Protein AF-A0A8S3G875-F1 (afdb_monomer_lite)

Organism: NCBI:txid392030

Structure (mmCIF, N/CA/C/O backbone):
data_AF-A0A8S3G875-F1
#
_entry.id   AF-A0A8S3G875-F1
#
loop_
_atom_site.group_PDB
_atom_site.id
_atom_site.type_symbol
_atom_site.label_atom_id
_atom_site.label_alt_id
_atom_site.label_comp_id
_atom_site.label_asym_id
_atom_site.label_entity_id
_atom_site.label_seq_id
_atom_site.pdbx_PDB_ins_code
_atom_site.Cartn_x
_atom_site.Cartn_y
_atom_site.Cartn_z
_atom_site.occupancy
_atom_site.B_iso_or_equiv
_atom_site.auth_seq_id
_atom_site.auth_comp_id
_atom_site.auth_asym_id
_atom_site.auth_atom_id
_atom_site.pdbx_PDB_model_num
ATOM 1 N N . LEU A 1 1 ? -22.271 15.059 4.957 1.00 47.75 1 LEU A N 1
ATOM 2 C CA . LEU A 1 1 ? -22.209 13.601 4.711 1.00 47.75 1 LEU A CA 1
ATOM 3 C C . LEU A 1 1 ? -20.836 13.013 5.038 1.00 47.75 1 LEU A C 1
ATOM 5 O O . LEU A 1 1 ? -20.716 12.511 6.142 1.00 47.75 1 LEU A O 1
ATOM 9 N N . VAL A 1 2 ? -19.782 13.151 4.216 1.00 55.41 2 VAL A N 1
ATOM 10 C CA . VAL A 1 2 ? -18.457 12.536 4.521 1.00 55.41 2 VAL A CA 1
ATOM 11 C C . VAL A 1 2 ? -17.819 13.055 5.822 1.00 55.41 2 VAL A C 1
ATOM 13 O O . VAL A 1 2 ? -17.274 12.280 6.592 1.00 55.41 2 VAL A O 1
ATOM 16 N N . ARG A 1 3 ? -17.954 14.351 6.140 1.00 60.50 3 ARG A N 1
ATOM 17 C CA . ARG A 1 3 ? -17.453 14.913 7.415 1.00 60.50 3 ARG A CA 1
ATOM 18 C C . ARG A 1 3 ? -18.284 14.540 8.653 1.00 60.50 3 ARG A C 1
ATOM 20 O O . ARG A 1 3 ? -17.840 14.789 9.763 1.00 60.50 3 ARG A O 1
ATOM 27 N N . GLN A 1 4 ? -19.498 14.017 8.473 1.00 65.75 4 GLN A N 1
ATOM 28 C CA . GLN A 1 4 ? -20.434 13.738 9.576 1.00 65.75 4 GLN A CA 1
ATOM 29 C C . GLN A 1 4 ? -20.373 12.279 10.045 1.00 65.75 4 GLN A C 1
ATOM 31 O O . GLN A 1 4 ? -20.756 11.995 11.174 1.00 65.75 4 GLN A O 1
ATOM 36 N N . HIS A 1 5 ? -19.865 11.373 9.205 1.00 73.31 5 HIS A N 1
ATOM 37 C CA . HIS A 1 5 ? -19.658 9.967 9.537 1.00 73.31 5 HIS A CA 1
ATOM 38 C C . HIS A 1 5 ? -18.259 9.558 9.078 1.00 73.31 5 HIS A C 1
ATOM 40 O O . HIS A 1 5 ? -18.041 9.395 7.876 1.00 73.31 5 HIS A O 1
ATOM 46 N N . PRO A 1 6 ? -17.295 9.436 10.000 1.00 80.31 6 PRO A N 1
ATOM 47 C CA . PRO A 1 6 ? -15.919 9.178 9.620 1.00 80.31 6 PRO A CA 1
ATOM 48 C C . PRO A 1 6 ? -15.784 7.724 9.138 1.00 80.31 6 PRO A C 1
ATOM 50 O O . PRO A 1 6 ? -16.149 6.795 9.855 1.00 80.31 6 PRO A O 1
ATOM 53 N N . SER A 1 7 ? -15.254 7.517 7.931 1.00 88.88 7 SER A N 1
ATOM 54 C CA . SER A 1 7 ? -15.145 6.194 7.298 1.00 88.88 7 SER A CA 1
ATOM 55 C C . SER A 1 7 ? -14.221 5.248 8.071 1.00 88.88 7 SER A C 1
ATOM 57 O O . SER A 1 7 ? -13.112 5.631 8.431 1.00 88.88 7 SER A O 1
ATOM 59 N N . ASP A 1 8 ? -14.649 4.002 8.290 1.00 92.31 8 ASP A N 1
ATOM 60 C CA . ASP A 1 8 ? -13.813 2.958 8.914 1.00 92.31 8 ASP A CA 1
ATOM 61 C C . ASP A 1 8 ? -12.811 2.323 7.930 1.00 92.31 8 ASP A C 1
ATOM 63 O O . ASP A 1 8 ? -11.840 1.680 8.334 1.00 92.31 8 ASP A O 1
ATOM 67 N N . PHE A 1 9 ? -13.046 2.508 6.630 1.00 94.00 9 PHE A N 1
ATOM 68 C CA . PHE A 1 9 ? -12.208 2.024 5.541 1.00 94.00 9 PHE A CA 1
ATOM 69 C C . PHE A 1 9 ? -12.090 3.093 4.461 1.00 94.00 9 PHE A C 1
ATOM 71 O O . PHE A 1 9 ? -13.098 3.675 4.052 1.00 94.00 9 PHE A O 1
ATOM 78 N N . ILE A 1 10 ? -10.873 3.327 3.980 1.00 94.94 10 ILE A N 1
ATOM 79 C CA . ILE A 1 10 ? -10.607 4.228 2.857 1.00 94.94 10 ILE A CA 1
ATOM 80 C C . ILE A 1 10 ? -9.800 3.457 1.820 1.00 94.94 10 ILE A C 1
ATOM 82 O O . ILE A 1 10 ? -8.766 2.884 2.153 1.00 94.94 10 ILE A O 1
ATOM 86 N N . ALA A 1 11 ? -10.261 3.479 0.570 1.00 95.94 11 ALA A N 1
ATOM 87 C CA . ALA A 1 11 ? -9.519 3.001 -0.589 1.00 95.94 11 ALA A CA 1
ATOM 88 C C . ALA A 1 11 ? -9.223 4.182 -1.516 1.00 95.94 11 ALA A C 1
ATOM 90 O O . ALA A 1 11 ? -10.142 4.868 -1.965 1.00 95.94 11 ALA A O 1
ATOM 91 N N . LEU A 1 12 ? -7.945 4.412 -1.799 1.00 94.94 12 LEU A N 1
ATOM 92 C CA . LEU A 1 12 ? -7.479 5.394 -2.772 1.00 94.94 12 LEU A CA 1
ATOM 93 C C . LEU A 1 12 ? -6.756 4.647 -3.885 1.00 94.94 12 LEU A C 1
ATOM 95 O O . LEU A 1 12 ? -5.856 3.857 -3.609 1.00 94.94 12 LEU A O 1
ATOM 99 N N . HIS A 1 13 ? -7.134 4.911 -5.130 1.00 94.25 13 HIS A N 1
ATOM 100 C CA . HIS A 1 13 ? -6.457 4.387 -6.312 1.00 94.25 13 HIS A CA 1
ATOM 101 C C . HIS A 1 13 ? -5.717 5.532 -7.007 1.00 94.25 13 HIS A C 1
ATOM 103 O O . HIS A 1 13 ? -6.274 6.611 -7.207 1.00 94.25 13 HIS A O 1
ATOM 109 N N . CYS A 1 14 ? -4.457 5.297 -7.354 1.00 92.56 14 CYS A N 1
ATOM 110 C CA . CYS A 1 14 ? -3.569 6.252 -8.001 1.00 92.56 14 CYS A CA 1
ATOM 111 C C . CYS A 1 14 ? -3.281 5.761 -9.422 1.00 92.56 14 CYS A C 1
ATOM 113 O O . CYS A 1 14 ? -2.701 4.692 -9.599 1.00 92.56 14 CYS A O 1
ATOM 115 N N . GLN A 1 15 ? -3.697 6.543 -10.419 1.00 89.00 15 GLN A N 1
ATOM 116 C CA . GLN A 1 15 ? -3.588 6.174 -11.835 1.00 89.00 15 GLN A CA 1
ATOM 117 C C . GLN A 1 15 ? -2.178 6.425 -12.410 1.00 89.00 15 GLN A C 1
ATOM 119 O O . GLN A 1 15 ? -1.796 5.765 -13.366 1.00 89.00 15 GLN A O 1
ATOM 124 N N . GLU A 1 16 ? -1.412 7.366 -11.843 1.00 89.31 16 GLU A N 1
ATOM 125 C CA . GLU A 1 16 ? -0.105 7.795 -12.373 1.00 89.31 16 GLU A CA 1
ATOM 126 C C . GLU A 1 16 ? 0.842 8.234 -11.241 1.00 89.31 16 GLU A C 1
ATOM 128 O O . GLU A 1 16 ? 0.968 9.414 -10.902 1.00 89.31 16 GLU A O 1
ATOM 133 N N . VAL A 1 17 ? 1.512 7.278 -10.610 1.00 89.38 17 VAL A N 1
ATOM 134 C CA . VAL A 1 17 ? 2.517 7.523 -9.572 1.00 89.38 17 VAL A CA 1
ATOM 135 C C . VAL A 1 17 ? 3.740 8.190 -10.208 1.00 89.38 17 VAL A C 1
ATOM 137 O O . VAL A 1 17 ? 4.329 7.668 -11.150 1.00 89.38 17 VAL A O 1
ATOM 140 N N . GLY A 1 18 ? 4.104 9.373 -9.706 1.00 86.31 18 GLY A N 1
ATOM 141 C CA . GLY A 1 18 ? 5.137 10.229 -10.306 1.00 86.31 18 GLY A CA 1
ATOM 142 C C . GLY A 1 18 ? 4.642 11.103 -11.470 1.00 86.31 18 GLY A C 1
ATOM 143 O O . GLY A 1 18 ? 5.378 11.980 -11.920 1.00 86.31 18 GLY A O 1
ATOM 144 N N . GLY A 1 19 ? 3.393 10.928 -11.917 1.00 88.75 19 GLY A N 1
ATOM 145 C CA . GLY A 1 19 ? 2.792 11.689 -13.013 1.00 88.75 19 GLY A CA 1
ATOM 146 C C . GLY A 1 19 ? 3.475 11.466 -14.367 1.00 88.75 19 GLY A C 1
ATOM 147 O O . GLY A 1 19 ? 4.209 10.502 -14.573 1.00 88.75 19 GLY A O 1
ATOM 148 N N . LYS A 1 20 ? 3.260 12.398 -15.302 1.00 87.25 20 LYS A N 1
ATOM 149 C CA . LYS A 1 20 ? 3.818 12.331 -16.669 1.00 87.25 20 LYS A CA 1
ATOM 150 C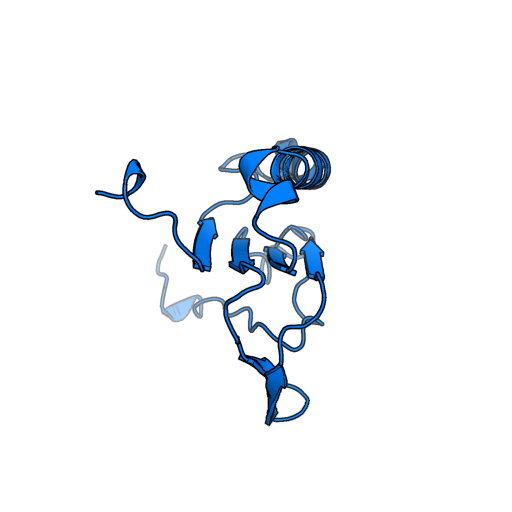 C . LYS A 1 20 ? 5.348 12.329 -16.718 1.00 87.25 20 LYS A C 1
ATOM 152 O O . LYS A 1 20 ? 5.929 11.764 -17.634 1.00 87.25 20 LYS A O 1
ATOM 157 N N . ASP A 1 21 ? 5.986 12.952 -15.732 1.00 91.00 21 ASP A N 1
ATOM 158 C CA . ASP A 1 21 ? 7.439 13.013 -15.569 1.00 91.00 21 ASP A CA 1
ATOM 159 C C . ASP A 1 21 ? 7.898 12.035 -14.469 1.00 91.00 21 ASP A C 1
ATOM 161 O O . ASP A 1 21 ? 8.717 12.387 -13.613 1.00 91.00 21 ASP A O 1
ATOM 165 N N . TYR A 1 22 ? 7.354 10.811 -14.450 1.00 90.44 22 TYR A N 1
ATOM 166 C CA . TYR A 1 22 ? 7.606 9.850 -13.371 1.00 90.44 22 TYR A CA 1
ATOM 167 C C . TYR A 1 22 ? 9.101 9.609 -13.132 1.00 90.44 22 TYR A C 1
ATOM 169 O O . TYR A 1 22 ? 9.517 9.529 -11.983 1.00 90.44 22 TYR A O 1
ATOM 177 N N . GLU A 1 23 ? 9.945 9.605 -14.165 1.00 90.31 23 GLU A N 1
ATOM 178 C CA . GLU A 1 23 ? 11.400 9.442 -14.014 1.00 90.31 23 GLU A CA 1
ATOM 179 C C . GLU A 1 23 ? 12.028 10.541 -13.144 1.00 90.31 23 GLU A C 1
ATOM 181 O O . GLU A 1 23 ? 12.944 10.280 -12.363 1.00 90.31 23 GLU A O 1
ATOM 186 N N . LYS A 1 24 ? 11.497 11.768 -13.221 1.00 92.44 24 LYS A N 1
ATOM 187 C CA . LYS A 1 24 ? 11.955 12.894 -12.402 1.00 92.44 24 LYS A CA 1
ATOM 188 C C . LYS A 1 24 ? 11.379 12.846 -11.001 1.00 92.44 24 LYS A C 1
ATOM 190 O O . LYS A 1 24 ? 12.076 13.240 -10.079 1.00 92.44 24 LYS A O 1
ATOM 195 N N . PHE A 1 25 ? 10.135 12.403 -10.820 1.00 91.75 25 PHE A N 1
ATOM 196 C CA . PHE A 1 25 ? 9.419 12.562 -9.550 1.00 91.75 25 PHE A CA 1
ATOM 197 C C . PHE A 1 25 ? 9.277 11.283 -8.722 1.00 91.75 25 PHE A C 1
ATOM 199 O O . PHE A 1 25 ? 8.929 11.380 -7.546 1.00 91.75 25 PHE A O 1
ATOM 206 N N . MET A 1 26 ? 9.592 10.101 -9.259 1.00 92.50 26 MET A N 1
ATOM 207 C CA . MET A 1 26 ? 9.418 8.829 -8.540 1.00 92.50 26 MET A CA 1
ATOM 208 C C . MET A 1 26 ? 10.201 8.790 -7.222 1.00 92.50 26 MET A C 1
ATOM 210 O O . MET A 1 26 ? 9.719 8.247 -6.233 1.00 92.50 26 MET A O 1
ATOM 214 N N . HIS A 1 27 ? 11.369 9.438 -7.171 1.00 91.31 27 HIS A N 1
ATOM 215 C CA . HIS A 1 27 ? 12.191 9.533 -5.960 1.00 91.31 27 HIS A CA 1
ATOM 216 C C . HIS A 1 27 ? 11.492 10.253 -4.789 1.00 91.31 27 HIS A C 1
ATOM 218 O O . HIS A 1 27 ? 11.900 10.101 -3.642 1.00 91.31 27 HIS A O 1
ATOM 224 N N . THR A 1 28 ? 10.442 11.039 -5.056 1.00 93.12 28 THR A N 1
ATOM 225 C CA . THR A 1 28 ? 9.670 11.741 -4.018 1.00 93.12 28 THR A CA 1
ATOM 226 C C . THR A 1 28 ? 8.643 10.843 -3.328 1.00 93.12 28 THR A C 1
ATOM 228 O O . THR A 1 28 ? 8.121 11.219 -2.277 1.00 93.12 28 THR A O 1
ATOM 231 N N . LEU A 1 29 ? 8.359 9.656 -3.885 1.00 93.75 29 LEU A N 1
ATOM 232 C CA . LEU A 1 29 ? 7.317 8.754 -3.394 1.00 93.75 29 LEU A CA 1
ATOM 233 C C . LEU A 1 29 ? 7.528 8.382 -1.924 1.00 93.75 29 LEU A C 1
ATOM 235 O O . LEU A 1 29 ? 6.587 8.462 -1.140 1.00 93.75 29 LEU A O 1
ATOM 239 N N . ASP A 1 30 ? 8.753 8.037 -1.528 1.00 94.00 30 ASP A N 1
ATOM 240 C CA . ASP A 1 30 ? 9.043 7.636 -0.147 1.00 94.00 30 ASP A CA 1
ATOM 241 C C . ASP A 1 30 ? 8.750 8.767 0.844 1.00 94.00 30 ASP A C 1
ATOM 243 O O . ASP A 1 30 ? 8.127 8.552 1.888 1.00 94.00 30 ASP A O 1
ATOM 247 N N . GLN A 1 31 ? 9.140 9.998 0.497 1.00 95.62 31 GLN A N 1
ATOM 248 C CA . GLN A 1 31 ? 8.855 11.171 1.319 1.00 95.62 31 GLN A CA 1
ATOM 249 C C . GLN A 1 31 ? 7.355 11.477 1.358 1.00 95.62 31 GLN A C 1
ATOM 251 O O . GLN A 1 31 ? 6.825 11.805 2.420 1.00 95.62 31 GLN A O 1
ATOM 256 N N . PHE A 1 32 ? 6.660 11.336 0.228 1.00 94.50 32 PHE A N 1
ATOM 257 C CA . PHE A 1 32 ? 5.210 11.481 0.169 1.00 94.50 32 PHE A CA 1
ATOM 258 C C . PHE A 1 32 ? 4.509 10.474 1.087 1.00 94.50 32 PHE A C 1
ATOM 260 O O . PHE A 1 32 ? 3.694 10.882 1.912 1.00 94.50 32 PHE A O 1
ATOM 267 N N . LEU A 1 33 ? 4.845 9.181 0.995 1.00 95.25 33 LEU A N 1
ATOM 268 C CA . LEU A 1 33 ? 4.217 8.131 1.802 1.00 95.25 33 LEU A CA 1
ATOM 269 C C . LEU A 1 33 ? 4.483 8.335 3.291 1.00 95.25 33 LEU A C 1
ATOM 271 O O . LEU A 1 33 ? 3.570 8.174 4.100 1.00 95.25 33 LEU A O 1
ATOM 275 N N . LYS A 1 34 ? 5.707 8.734 3.648 1.00 95.69 34 LYS A N 1
ATOM 276 C CA . LYS A 1 34 ? 6.053 9.086 5.024 1.00 95.69 34 LYS A CA 1
ATOM 277 C C . LYS A 1 34 ? 5.172 10.227 5.537 1.00 95.69 34 LYS A C 1
ATOM 279 O O . LYS A 1 34 ? 4.461 10.040 6.519 1.00 95.69 34 LYS A O 1
ATOM 284 N N . ASN A 1 35 ? 5.170 11.365 4.843 1.00 96.94 35 ASN A N 1
ATOM 285 C CA . ASN A 1 35 ? 4.402 12.540 5.255 1.00 96.94 35 ASN A CA 1
ATOM 286 C C . ASN A 1 35 ? 2.898 12.236 5.324 1.00 96.94 35 ASN A C 1
ATOM 288 O O . ASN A 1 35 ? 2.223 12.665 6.253 1.00 96.94 35 ASN A O 1
ATOM 292 N N . PHE A 1 36 ? 2.377 11.473 4.360 1.00 95.69 36 PHE A N 1
ATOM 293 C CA . PHE A 1 36 ? 0.977 11.063 4.308 1.00 95.69 36 PHE A CA 1
ATOM 294 C C . PHE A 1 36 ? 0.576 10.206 5.515 1.00 95.69 36 PHE A C 1
ATOM 296 O O . PHE A 1 36 ? -0.466 10.446 6.119 1.00 95.69 36 PHE A O 1
ATOM 303 N N . LEU A 1 37 ? 1.401 9.225 5.892 1.00 95.25 37 LEU A N 1
ATOM 304 C CA . LEU A 1 37 ? 1.134 8.354 7.040 1.00 95.25 37 LEU A CA 1
ATOM 305 C C . LEU A 1 37 ? 1.337 9.058 8.390 1.00 95.25 37 LEU A C 1
ATOM 307 O O . LEU A 1 37 ? 0.772 8.609 9.385 1.00 95.25 37 LEU A O 1
ATOM 311 N N . GLU A 1 38 ? 2.130 10.130 8.432 1.00 95.50 38 GLU A N 1
ATOM 312 C CA . GLU A 1 38 ? 2.365 10.961 9.622 1.00 95.50 38 GLU A CA 1
ATOM 313 C C . GLU A 1 38 ? 1.274 12.020 9.851 1.00 95.50 38 GLU A C 1
ATOM 315 O O . GLU A 1 38 ? 1.233 12.618 10.928 1.00 95.50 38 GLU A O 1
ATOM 320 N N . LEU A 1 39 ? 0.362 12.236 8.892 1.00 94.75 39 LEU A N 1
ATOM 321 C CA . LEU A 1 39 ? -0.786 13.123 9.090 1.00 94.75 39 LEU A CA 1
ATOM 322 C C . LEU A 1 3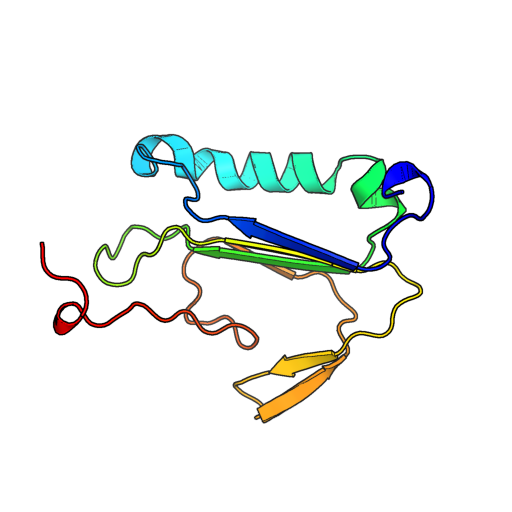9 ? -1.571 12.692 10.344 1.00 94.75 39 LEU A C 1
ATOM 324 O O . LEU A 1 39 ? -1.862 11.497 10.490 1.00 94.75 39 LEU A O 1
ATOM 328 N N . PRO A 1 40 ? -1.930 13.617 11.255 1.00 91.62 40 PRO A N 1
ATOM 329 C CA . PRO A 1 40 ? -2.652 13.282 12.480 1.00 91.62 40 PRO A CA 1
ATOM 330 C C . PRO A 1 40 ? -3.924 12.474 12.216 1.00 91.62 40 PRO A C 1
ATOM 332 O O . PRO A 1 40 ? -4.140 11.460 12.866 1.00 91.62 40 PRO A O 1
ATOM 335 N N . GLU A 1 41 ? -4.697 12.852 11.196 1.00 87.62 41 GLU A N 1
ATOM 336 C CA . GLU A 1 41 ? -5.955 12.207 10.804 1.00 87.62 41 GLU A CA 1
ATOM 337 C C . GLU A 1 41 ? -5.769 10.774 10.286 1.00 87.62 41 GLU A C 1
ATOM 339 O O . GLU A 1 41 ? -6.706 9.976 10.295 1.00 87.62 41 GLU A O 1
ATOM 344 N N . ILE A 1 42 ? -4.567 10.442 9.810 1.00 92.00 42 ILE A N 1
ATOM 345 C CA . ILE A 1 42 ? -4.225 9.103 9.330 1.00 92.00 42 ILE A CA 1
ATOM 346 C C . ILE A 1 42 ? -3.633 8.278 10.473 1.00 92.00 42 ILE A C 1
ATOM 348 O O . ILE A 1 42 ? -4.104 7.179 10.765 1.00 92.00 42 ILE A O 1
ATOM 352 N N . SER A 1 43 ? -2.618 8.821 11.143 1.00 91.75 43 SER A N 1
ATOM 353 C CA . SER A 1 43 ? -1.845 8.126 12.173 1.00 91.75 43 SER A CA 1
ATOM 354 C C . SER A 1 43 ? -2.642 7.811 13.444 1.00 91.75 43 SER A C 1
ATOM 356 O O . SER A 1 43 ? -2.365 6.782 14.068 1.00 91.75 43 SER A O 1
ATOM 358 N N . SER A 1 44 ? -3.631 8.638 13.818 1.00 88.38 44 SER A N 1
ATOM 359 C CA . SER A 1 44 ? -4.482 8.399 14.995 1.00 88.38 44 SER A CA 1
ATOM 360 C C . SER A 1 44 ? -5.540 7.325 14.752 1.00 88.38 44 SER A C 1
ATOM 362 O O . SER A 1 44 ? -5.795 6.497 15.627 1.00 88.38 44 SER A O 1
ATOM 364 N N . ASP A 1 45 ? -6.138 7.320 13.561 1.00 87.06 45 ASP A N 1
ATOM 365 C CA . ASP A 1 45 ? -7.368 6.571 13.301 1.00 87.06 45 ASP A CA 1
ATOM 366 C C . ASP A 1 45 ? -7.110 5.261 12.544 1.00 87.06 45 ASP A C 1
ATOM 368 O O . ASP A 1 45 ? -7.835 4.277 12.727 1.00 87.06 45 ASP A O 1
ATOM 372 N N . PHE A 1 46 ? -6.065 5.208 11.715 1.00 92.81 46 PHE A N 1
ATOM 373 C CA . PHE A 1 46 ? -5.791 4.091 10.811 1.00 92.81 46 PHE A CA 1
ATOM 374 C C . PHE A 1 46 ? -4.516 3.351 11.213 1.00 92.81 46 PHE A C 1
ATOM 376 O O . PHE A 1 46 ? -3.435 3.500 10.644 1.00 92.81 46 PHE A O 1
ATOM 383 N N . THR A 1 47 ? -4.652 2.479 12.211 1.00 88.62 47 THR A N 1
ATOM 384 C CA . THR A 1 47 ? -3.527 1.707 12.758 1.00 88.62 47 THR A CA 1
ATOM 385 C C . THR A 1 47 ? -3.044 0.584 11.836 1.00 88.62 47 THR A C 1
ATOM 387 O O . THR A 1 47 ? -1.923 0.093 12.017 1.00 88.62 47 THR A O 1
ATOM 390 N N . ARG A 1 48 ? -3.849 0.200 10.834 1.00 95.62 48 ARG A N 1
ATOM 391 C CA . ARG A 1 48 ? -3.537 -0.811 9.815 1.00 95.62 48 ARG A CA 1
ATOM 392 C C . ARG A 1 48 ? -3.720 -0.234 8.418 1.00 95.62 48 ARG A C 1
ATOM 394 O O . ARG A 1 48 ? -4.682 0.484 8.155 1.00 95.62 48 ARG A O 1
ATOM 401 N N . TYR A 1 49 ? -2.821 -0.607 7.514 1.00 96.62 49 TYR A N 1
ATOM 402 C CA . TYR A 1 49 ? -2.877 -0.165 6.127 1.00 96.62 49 TYR A CA 1
ATOM 403 C C . TYR A 1 49 ? -2.193 -1.135 5.161 1.00 96.62 49 TYR A C 1
ATOM 405 O O . TYR A 1 49 ? -1.358 -1.965 5.553 1.00 96.62 49 TYR A O 1
ATOM 413 N N . ARG A 1 50 ? -2.570 -1.018 3.887 1.00 97.31 50 ARG A N 1
ATOM 414 C CA . ARG A 1 50 ? -1.951 -1.681 2.736 1.00 97.31 50 ARG A CA 1
ATOM 415 C C . ARG A 1 50 ? -1.662 -0.643 1.665 1.00 97.31 50 ARG A C 1
ATOM 417 O O . ARG A 1 50 ? -2.592 -0.055 1.122 1.00 97.31 50 ARG A O 1
ATOM 424 N N . LEU A 1 51 ? -0.389 -0.411 1.387 1.00 97.19 51 LEU A N 1
ATOM 425 C CA . LEU A 1 51 ? 0.063 0.505 0.347 1.00 97.19 51 LEU A CA 1
ATOM 426 C C . LEU A 1 51 ? 0.792 -0.311 -0.716 1.00 97.19 51 LEU A C 1
ATOM 428 O O . LEU A 1 51 ? 1.692 -1.082 -0.380 1.00 97.19 51 LEU A O 1
ATOM 432 N N . TYR A 1 52 ? 0.415 -0.130 -1.976 1.00 96.81 52 TYR A N 1
ATOM 433 C CA . TYR A 1 52 ? 1.079 -0.752 -3.119 1.00 96.81 52 TYR A CA 1
ATOM 434 C C . TYR A 1 52 ? 1.323 0.312 -4.168 1.00 96.81 52 TYR A C 1
ATOM 436 O O . TYR A 1 52 ? 0.377 0.953 -4.610 1.00 96.81 52 TYR A O 1
ATOM 444 N N . PHE A 1 53 ? 2.571 0.495 -4.561 1.00 95.56 53 PHE A N 1
ATOM 445 C CA . PHE A 1 53 ? 2.980 1.468 -5.556 1.00 95.56 53 PHE A CA 1
ATOM 446 C C . PHE A 1 53 ? 3.973 0.796 -6.492 1.00 95.56 53 PHE A C 1
ATOM 448 O O . PHE A 1 53 ? 5.048 0.368 -6.072 1.00 95.56 53 PHE A O 1
ATOM 455 N N . ASP A 1 54 ? 3.594 0.686 -7.758 1.00 93.88 54 ASP A N 1
ATOM 456 C CA . ASP A 1 54 ? 4.490 0.233 -8.808 1.00 93.88 54 ASP A CA 1
ATOM 457 C C . ASP A 1 54 ? 5.409 1.395 -9.181 1.00 93.88 54 ASP A C 1
ATOM 459 O O . ASP A 1 54 ? 5.041 2.248 -9.985 1.00 93.88 54 ASP A O 1
ATOM 463 N N . SER A 1 55 ? 6.569 1.467 -8.529 1.00 92.88 55 SER A N 1
ATOM 464 C CA . SER A 1 55 ? 7.553 2.542 -8.716 1.00 92.88 55 SER A CA 1
ATOM 465 C C . SER A 1 55 ? 8.841 2.079 -9.395 1.00 92.88 55 SER A C 1
ATOM 467 O O . SER A 1 55 ? 9.732 2.889 -9.644 1.00 92.88 55 SER A O 1
ATOM 469 N N . ASP A 1 56 ? 8.940 0.790 -9.729 1.00 91.06 56 ASP A N 1
ATOM 470 C CA . ASP A 1 56 ? 10.056 0.242 -10.496 1.00 91.06 56 ASP A CA 1
ATOM 471 C C . ASP A 1 56 ? 9.812 0.417 -12.001 1.00 91.06 56 ASP A C 1
ATOM 473 O O . ASP A 1 56 ? 9.144 -0.393 -12.647 1.00 91.06 56 ASP A O 1
ATOM 477 N N . TYR A 1 57 ? 10.365 1.496 -12.553 1.00 89.88 57 TYR A N 1
ATOM 478 C CA . TYR A 1 57 ? 10.299 1.818 -13.979 1.00 89.88 57 TYR A CA 1
ATOM 479 C C . TYR A 1 57 ? 11.481 1.259 -14.789 1.00 89.88 57 TYR A C 1
ATOM 481 O O . TYR A 1 57 ? 11.613 1.575 -15.971 1.00 89.88 57 TYR A O 1
ATOM 489 N N . THR A 1 58 ? 12.336 0.412 -14.196 1.00 89.19 58 THR A N 1
ATOM 490 C CA . THR A 1 58 ? 13.498 -0.162 -14.903 1.00 89.19 58 THR A CA 1
ATOM 491 C C . THR A 1 58 ? 13.093 -1.101 -16.043 1.00 89.19 58 THR A C 1
ATOM 493 O O . THR A 1 58 ? 13.809 -1.210 -17.037 1.00 89.19 58 THR A O 1
ATOM 496 N N . SER A 1 59 ? 11.920 -1.737 -15.941 1.00 83.94 59 SER A N 1
ATOM 497 C C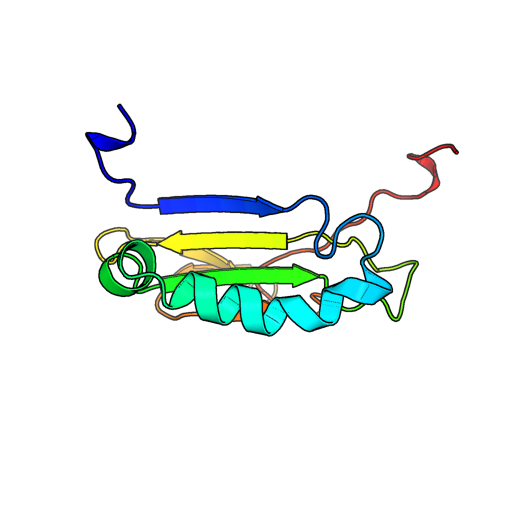A . SER A 1 59 ? 11.296 -2.512 -17.017 1.00 83.94 59 SER A CA 1
ATOM 498 C C . SER A 1 59 ? 10.042 -1.801 -17.524 1.00 83.94 59 SER A C 1
ATOM 500 O O . SER A 1 59 ? 8.959 -1.963 -16.964 1.00 83.94 59 SER A O 1
ATOM 502 N N . GLN A 1 60 ? 10.167 -1.033 -18.610 1.00 80.44 60 GLN A N 1
ATOM 503 C CA . GLN A 1 60 ? 9.042 -0.293 -19.209 1.00 80.44 60 GLN A CA 1
ATOM 504 C C . GLN A 1 60 ? 7.881 -1.201 -19.649 1.00 80.44 60 GLN A C 1
ATOM 506 O O . GLN A 1 60 ? 6.713 -0.806 -19.612 1.00 80.44 60 GLN A O 1
ATOM 511 N N . GLU A 1 61 ? 8.175 -2.440 -20.048 1.00 80.81 61 GLU A N 1
ATOM 512 C CA . GLU A 1 61 ? 7.139 -3.393 -20.445 1.00 80.81 61 GLU A CA 1
ATOM 513 C C . GLU A 1 61 ? 6.269 -3.802 -19.259 1.00 80.81 61 GLU A C 1
ATOM 515 O O . GLU A 1 61 ? 5.043 -3.823 -19.386 1.00 80.81 61 GLU A O 1
ATOM 520 N N . ALA A 1 62 ? 6.888 -4.041 -18.101 1.00 83.38 62 ALA A N 1
ATOM 521 C CA . ALA A 1 62 ? 6.187 -4.421 -16.886 1.00 83.38 62 ALA A CA 1
ATOM 522 C C . ALA A 1 62 ? 5.616 -3.213 -16.136 1.00 83.38 62 ALA A C 1
ATOM 524 O O . ALA A 1 62 ? 4.602 -3.361 -15.467 1.00 83.38 62 ALA A O 1
ATOM 525 N N . PHE A 1 63 ? 6.241 -2.040 -16.200 1.00 89.50 63 PHE A N 1
ATOM 526 C CA . PHE A 1 63 ? 5.847 -0.845 -15.453 1.00 89.50 63 PHE A CA 1
ATOM 527 C C . PHE A 1 63 ? 4.437 -0.345 -15.827 1.00 89.50 63 PHE A C 1
ATOM 529 O O . PHE A 1 63 ? 4.036 -0.355 -16.998 1.00 89.50 63 PHE A O 1
ATOM 536 N N . THR A 1 64 ? 3.682 0.064 -14.803 1.00 90.50 64 THR A N 1
ATOM 537 C CA . THR A 1 64 ? 2.293 0.551 -14.899 1.00 90.50 64 THR A CA 1
ATOM 538 C C . THR A 1 64 ? 2.074 1.913 -14.246 1.00 90.50 64 THR A C 1
ATOM 540 O O . THR A 1 64 ? 1.040 2.520 -14.495 1.00 90.50 64 THR A O 1
ATOM 543 N N . ALA A 1 65 ? 3.006 2.384 -13.406 1.00 92.50 65 ALA A N 1
ATOM 544 C CA . ALA A 1 65 ? 2.845 3.580 -12.574 1.00 92.50 65 ALA A CA 1
ATOM 545 C C . ALA A 1 65 ? 1.578 3.573 -11.693 1.00 92.50 65 ALA A C 1
ATOM 547 O O . ALA A 1 65 ? 1.141 4.625 -11.236 1.00 92.50 65 ALA A O 1
ATOM 548 N N . LEU A 1 66 ? 0.954 2.418 -11.450 1.00 94.06 66 LEU A N 1
ATOM 549 C CA . LEU A 1 66 ? -0.260 2.341 -10.644 1.00 94.06 66 LEU A CA 1
ATOM 550 C C . LEU A 1 66 ? 0.072 2.305 -9.156 1.00 94.06 66 LEU A C 1
ATOM 552 O O . LEU A 1 66 ? 1.097 1.769 -8.724 1.00 94.06 66 LEU A O 1
ATOM 556 N N . GLY A 1 67 ? -0.845 2.828 -8.352 1.00 95.00 67 GLY A N 1
ATOM 557 C CA . GLY A 1 67 ? -0.764 2.731 -6.906 1.00 95.00 67 GLY A CA 1
ATOM 558 C C . GLY A 1 67 ? -2.124 2.574 -6.249 1.00 95.00 67 GLY A C 1
ATOM 559 O O . GLY A 1 67 ? -3.165 2.886 -6.828 1.00 95.00 67 GLY A O 1
ATOM 560 N N . CYS A 1 68 ? -2.126 2.090 -5.017 1.00 96.12 68 CYS A N 1
ATOM 561 C CA . CYS A 1 68 ? -3.300 2.113 -4.166 1.00 96.12 68 CYS A CA 1
ATOM 562 C C . CYS A 1 68 ? -2.933 2.188 -2.683 1.00 96.12 68 CYS A C 1
ATOM 564 O O . CYS A 1 68 ? -1.881 1.719 -2.241 1.00 96.12 68 CYS A O 1
ATOM 566 N N . VAL A 1 69 ? -3.840 2.787 -1.917 1.00 96.94 69 VAL A N 1
ATOM 567 C CA . VAL A 1 69 ? -3.763 2.950 -0.468 1.00 96.94 69 VAL A CA 1
ATOM 568 C C . VAL A 1 69 ? -5.062 2.436 0.123 1.00 96.94 69 VAL A C 1
ATOM 570 O O . VAL A 1 69 ? -6.135 2.944 -0.195 1.00 96.94 69 VAL A O 1
ATOM 573 N N . TYR A 1 70 ? -4.959 1.469 1.024 1.00 97.19 70 TYR A N 1
ATOM 574 C CA . TYR A 1 70 ? -6.071 1.015 1.844 1.00 97.19 70 TYR A CA 1
ATOM 575 C C . TYR A 1 70 ? -5.774 1.335 3.302 1.00 97.19 70 TYR A C 1
ATOM 577 O O . TYR A 1 70 ? -4.798 0.831 3.861 1.00 97.19 70 TYR A O 1
ATOM 585 N N . LEU A 1 71 ? -6.615 2.162 3.914 1.00 97.00 71 LEU A N 1
ATOM 586 C CA . LEU A 1 71 ? -6.536 2.528 5.323 1.00 97.00 71 LEU A CA 1
ATOM 587 C C . LEU A 1 71 ? -7.676 1.858 6.080 1.00 97.00 71 LEU A C 1
ATOM 589 O O . LEU A 1 71 ? -8.825 1.890 5.636 1.00 97.00 71 LEU A O 1
ATOM 593 N N . ILE A 1 72 ? -7.353 1.239 7.214 1.00 96.38 72 ILE A N 1
ATOM 594 C CA . ILE A 1 72 ? -8.289 0.412 7.974 1.00 96.38 72 ILE A CA 1
ATOM 595 C C . ILE A 1 72 ? -8.290 0.861 9.437 1.00 96.38 72 ILE A C 1
ATOM 597 O O . ILE A 1 72 ? -7.269 0.763 10.128 1.00 96.38 72 ILE A O 1
ATOM 601 N N . ARG A 1 73 ? -9.446 1.324 9.925 1.00 93.12 73 ARG A N 1
ATOM 602 C CA . ARG A 1 73 ? -9.631 1.680 11.336 1.00 93.12 73 ARG A CA 1
ATOM 603 C C . ARG A 1 73 ? -9.585 0.426 12.214 1.00 93.12 73 ARG A C 1
ATOM 605 O O . ARG A 1 73 ? -9.835 -0.698 11.770 1.00 93.12 73 ARG A O 1
ATOM 612 N N . GLN A 1 74 ? -9.219 0.588 13.481 1.00 89.00 74 GLN A N 1
ATOM 613 C CA . GLN A 1 74 ? -9.034 -0.527 14.417 1.00 89.00 74 GLN A CA 1
ATOM 614 C C . GLN A 1 74 ? -10.301 -1.375 14.645 1.00 89.00 74 GLN A C 1
ATOM 616 O O . GLN A 1 74 ? -10.197 -2.583 14.835 1.00 89.00 74 GLN A O 1
ATOM 621 N N . ASN A 1 75 ? -11.485 -0.765 14.599 1.00 88.94 75 ASN A N 1
ATOM 622 C CA . ASN A 1 75 ? -12.778 -1.417 14.840 1.00 88.94 75 ASN A CA 1
ATOM 623 C C . ASN A 1 75 ? -13.255 -2.325 13.687 1.00 88.94 75 ASN A C 1
ATOM 625 O O . ASN A 1 75 ? -14.169 -3.122 13.887 1.00 88.94 75 ASN A O 1
ATOM 629 N N . LEU A 1 76 ? -12.660 -2.229 12.495 1.00 93.62 76 LEU A N 1
ATOM 630 C CA . LEU A 1 76 ? -13.126 -2.957 11.317 1.00 93.62 76 LEU A CA 1
ATOM 631 C C . LEU A 1 76 ? -12.376 -4.279 11.125 1.00 93.62 76 LEU A C 1
ATOM 633 O O . LEU A 1 76 ? -11.170 -4.297 10.902 1.00 93.62 76 LEU A O 1
ATOM 637 N N . SER A 1 77 ? -13.065 -5.415 11.145 1.00 94.81 77 SER A N 1
ATOM 638 C CA . SER A 1 77 ? -12.431 -6.688 10.773 1.00 94.81 77 SER A CA 1
ATOM 639 C C . SER A 1 77 ? -12.347 -6.811 9.252 1.00 94.81 77 SER A C 1
ATOM 641 O O . SER A 1 77 ? -13.370 -6.801 8.576 1.00 94.81 77 SER A O 1
ATOM 643 N N . VAL A 1 78 ? -11.129 -6.932 8.714 1.00 96.25 78 VAL A N 1
ATOM 644 C CA . VAL A 1 78 ? -10.871 -7.045 7.270 1.00 96.25 78 VAL A CA 1
ATOM 645 C C . VAL A 1 78 ? -10.022 -8.279 7.001 1.00 96.25 78 VAL A C 1
ATOM 647 O O . VAL A 1 78 ? -9.062 -8.561 7.725 1.00 96.25 78 VAL A O 1
ATOM 650 N N . GLN A 1 79 ? -10.361 -8.995 5.935 1.00 97.19 79 GLN A N 1
ATOM 651 C CA . GLN A 1 79 ? -9.543 -10.063 5.380 1.00 97.19 79 GLN A CA 1
ATOM 652 C C . GLN A 1 79 ? -9.105 -9.689 3.966 1.00 97.19 79 GLN A C 1
ATOM 654 O O . GLN A 1 79 ? -9.831 -9.019 3.236 1.00 97.19 79 GLN A O 1
ATOM 659 N N . GLN A 1 80 ? -7.915 -10.134 3.585 1.00 97.00 80 GLN A N 1
ATOM 660 C CA .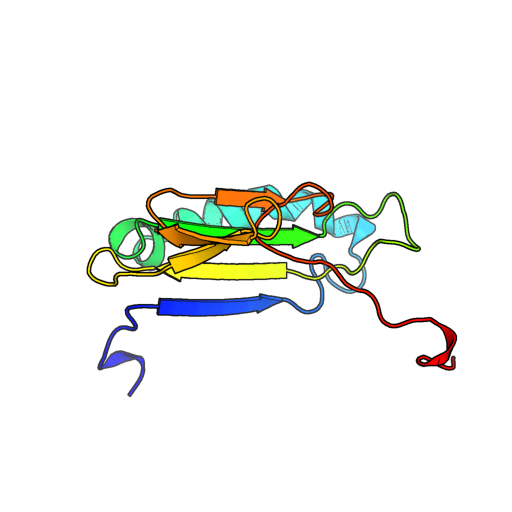 GLN A 1 80 ? -7.355 -9.936 2.259 1.00 97.00 80 GLN A CA 1
ATOM 661 C C . GLN A 1 80 ? -6.996 -11.292 1.664 1.00 97.00 80 GLN A C 1
ATOM 663 O O . GLN A 1 80 ? -6.468 -12.163 2.356 1.00 97.00 80 GLN A O 1
ATOM 668 N N . TRP A 1 81 ? -7.295 -11.474 0.382 1.00 97.25 81 TRP A N 1
ATOM 669 C CA . TRP A 1 81 ? -6.907 -12.680 -0.336 1.00 97.25 81 TRP A CA 1
ATOM 670 C C . TRP A 1 81 ? -5.385 -12.738 -0.501 1.00 97.25 81 TRP A C 1
ATOM 672 O O . TRP A 1 81 ? -4.768 -11.783 -0.977 1.00 97.25 81 TRP A O 1
ATOM 682 N N . ASN A 1 82 ? -4.782 -13.859 -0.117 1.00 95.88 82 ASN A N 1
ATOM 683 C CA . ASN A 1 82 ? -3.388 -14.172 -0.398 1.00 95.88 82 ASN A CA 1
ATOM 684 C C . ASN A 1 82 ? -3.340 -15.164 -1.567 1.00 95.88 82 ASN A C 1
ATOM 686 O O . ASN A 1 82 ? -3.824 -16.291 -1.464 1.00 95.88 82 ASN A O 1
ATOM 690 N N . PHE A 1 83 ? -2.759 -14.737 -2.686 1.00 94.25 83 PHE A N 1
ATOM 691 C CA . PHE A 1 83 ? -2.684 -15.526 -3.914 1.00 94.25 83 PHE A CA 1
ATOM 692 C C . PHE A 1 83 ? -1.696 -16.692 -3.818 1.00 94.25 83 PHE A C 1
ATOM 694 O O . PHE A 1 83 ? -1.847 -17.662 -4.553 1.00 94.25 83 PHE A O 1
ATOM 701 N N . THR A 1 84 ? -0.711 -16.622 -2.920 1.00 93.00 84 THR A N 1
ATOM 702 C CA . THR A 1 84 ? 0.249 -17.708 -2.682 1.00 93.00 84 THR A CA 1
ATOM 703 C C . THR A 1 84 ? -0.389 -18.821 -1.858 1.00 93.00 84 THR A C 1
ATOM 705 O O . THR A 1 84 ? -0.294 -19.985 -2.230 1.00 93.00 84 THR A O 1
ATOM 708 N N . SER A 1 85 ? -1.072 -18.482 -0.759 1.00 96.06 85 SER A N 1
ATOM 709 C CA . SER A 1 85 ? -1.743 -19.483 0.085 1.00 96.06 85 SER A CA 1
ATOM 710 C C . SER A 1 85 ? -3.144 -19.862 -0.400 1.00 96.06 85 SER A C 1
ATOM 712 O O . SER A 1 85 ? -3.741 -20.776 0.161 1.00 96.06 85 SER A O 1
ATOM 714 N N . SER A 1 86 ? -3.676 -19.166 -1.412 1.00 97.00 86 SER A N 1
ATOM 715 C CA . SER A 1 86 ? -5.045 -19.325 -1.925 1.00 97.00 86 SER A CA 1
ATOM 716 C C . SER A 1 86 ? -6.102 -19.279 -0.818 1.00 97.00 86 SER A C 1
ATOM 718 O O . SER A 1 86 ? -6.998 -20.120 -0.745 1.00 97.00 86 SER A O 1
ATOM 720 N N . SER A 1 87 ? -5.971 -18.309 0.087 1.00 98.00 87 SER A N 1
ATOM 721 C CA . SER A 1 87 ? -6.872 -18.160 1.228 1.00 98.00 87 SER A CA 1
ATOM 722 C C . SER A 1 87 ? -6.997 -16.709 1.682 1.00 98.00 87 SER A C 1
ATOM 724 O O . SER A 1 87 ? -6.105 -15.885 1.466 1.00 98.00 87 SER A O 1
ATOM 726 N N . PHE A 1 88 ? -8.118 -16.391 2.331 1.00 98.06 88 PHE A N 1
ATOM 727 C CA . PHE A 1 88 ? -8.305 -15.109 3.002 1.00 98.06 88 PHE A CA 1
ATOM 728 C C . PHE A 1 88 ? -7.528 -15.078 4.318 1.00 98.06 88 PHE A C 1
ATOM 730 O O . PHE A 1 88 ? -7.670 -15.961 5.164 1.00 98.06 88 PHE A O 1
ATOM 737 N N . GLN A 1 89 ? -6.721 -14.037 4.499 1.00 97.12 89 GLN A N 1
ATOM 738 C CA . GLN A 1 89 ? -5.919 -13.810 5.695 1.00 97.12 89 GLN A CA 1
ATOM 739 C C . GLN A 1 89 ? -6.367 -12.522 6.381 1.00 97.12 89 GLN A C 1
ATOM 741 O O . GLN A 1 89 ? -6.641 -11.517 5.725 1.00 97.12 89 GLN A O 1
ATOM 746 N N . ALA A 1 90 ? -6.440 -12.538 7.711 1.00 96.75 90 ALA A N 1
ATOM 747 C CA . ALA A 1 90 ? -6.788 -11.349 8.478 1.00 96.75 90 ALA A CA 1
ATOM 748 C C . ALA A 1 90 ? -5.731 -10.248 8.296 1.00 96.75 90 ALA A C 1
ATOM 750 O O . ALA A 1 90 ? -4.527 -10.484 8.421 1.00 96.75 90 ALA A O 1
ATOM 751 N N . VAL A 1 91 ? -6.180 -9.019 8.045 1.00 96.38 91 VAL A N 1
ATOM 752 C CA . VAL A 1 91 ? -5.297 -7.853 7.979 1.00 96.38 91 VAL A CA 1
ATOM 753 C C . VAL A 1 91 ? -5.053 -7.356 9.399 1.00 96.38 91 VAL A C 1
ATOM 755 O O . VAL A 1 91 ? -5.905 -6.692 9.984 1.00 96.38 91 VAL A O 1
ATOM 758 N N . VAL A 1 92 ? -3.901 -7.700 9.975 1.00 92.69 92 VAL A N 1
ATOM 759 C CA . VAL A 1 92 ? -3.535 -7.332 11.361 1.00 92.69 92 VAL A CA 1
ATOM 760 C C . VAL A 1 92 ? -2.345 -6.377 11.450 1.00 92.69 92 VAL A C 1
ATOM 762 O O . VAL A 1 92 ? -2.213 -5.643 12.422 1.00 92.69 92 VAL A O 1
ATOM 765 N N . ASN A 1 93 ? -1.493 -6.355 10.429 1.00 92.38 93 ASN A N 1
ATOM 766 C CA . ASN A 1 93 ? -0.263 -5.570 10.374 1.00 92.38 93 ASN A CA 1
ATOM 767 C C . ASN A 1 93 ? -0.370 -4.387 9.398 1.00 92.38 93 ASN A C 1
ATOM 769 O O . ASN A 1 93 ? -1.372 -4.208 8.704 1.00 92.38 93 ASN A O 1
ATOM 773 N N . ARG A 1 94 ? 0.702 -3.600 9.329 1.00 95.25 94 ARG A N 1
ATOM 774 C CA . ARG A 1 94 ? 0.953 -2.560 8.325 1.00 95.25 94 ARG A CA 1
ATOM 775 C C . ARG A 1 94 ? 1.807 -3.143 7.203 1.00 95.25 94 ARG A C 1
ATOM 777 O O . ARG A 1 94 ? 2.686 -3.957 7.480 1.00 95.25 94 ARG A O 1
ATOM 784 N N . GLN A 1 95 ? 1.559 -2.744 5.960 1.00 95.50 95 GLN A N 1
ATOM 785 C CA . GLN A 1 95 ? 2.359 -3.192 4.823 1.00 95.50 95 GLN A CA 1
ATOM 786 C C . GLN A 1 95 ? 2.468 -2.090 3.775 1.00 95.50 95 GLN A C 1
ATOM 788 O O . GLN A 1 95 ? 1.463 -1.474 3.414 1.00 95.50 95 GLN A O 1
ATOM 793 N N . ILE A 1 96 ? 3.690 -1.871 3.299 1.00 95.44 96 ILE A N 1
ATOM 794 C CA . ILE A 1 96 ? 4.015 -0.940 2.223 1.00 95.44 96 ILE A CA 1
ATOM 795 C C . ILE A 1 96 ? 4.864 -1.711 1.222 1.00 95.44 96 ILE A C 1
ATOM 797 O O . ILE A 1 96 ? 5.893 -2.275 1.589 1.00 95.44 96 ILE A O 1
ATOM 801 N N . PHE A 1 97 ? 4.424 -1.735 -0.027 1.00 94.94 97 PHE A N 1
ATOM 802 C CA . PHE A 1 97 ? 5.224 -2.158 -1.161 1.00 94.94 97 PHE A CA 1
ATOM 803 C C . PHE A 1 97 ? 5.351 -0.977 -2.111 1.00 94.94 97 PHE A C 1
ATOM 805 O O . PHE A 1 97 ? 4.360 -0.549 -2.696 1.00 94.94 97 PHE A O 1
ATOM 812 N N . ALA A 1 98 ? 6.563 -0.458 -2.249 1.00 92.44 98 ALA A N 1
ATOM 813 C CA . ALA A 1 98 ? 6.920 0.528 -3.255 1.00 92.44 98 ALA A CA 1
ATOM 814 C C . ALA A 1 98 ? 8.090 -0.048 -4.056 1.00 92.44 98 ALA A C 1
ATOM 816 O O . ALA A 1 98 ? 9.114 -0.415 -3.479 1.00 92.44 98 ALA A O 1
ATOM 817 N N . GLY A 1 99 ? 7.900 -0.216 -5.359 1.00 90.62 99 GLY A N 1
ATOM 818 C CA . GLY A 1 99 ? 8.891 -0.776 -6.273 1.00 90.62 99 GLY A CA 1
ATOM 819 C C . GLY A 1 99 ? 8.255 -1.822 -7.170 1.00 90.62 99 GLY A C 1
ATOM 820 O O . GLY A 1 99 ? 7.142 -1.639 -7.655 1.00 90.62 99 GLY A O 1
ATOM 821 N N . ASN A 1 100 ? 8.949 -2.939 -7.376 1.00 88.88 100 ASN A N 1
ATOM 822 C CA . ASN A 1 100 ? 8.429 -4.037 -8.174 1.00 88.88 100 ASN A CA 1
ATOM 823 C C . ASN A 1 100 ? 7.407 -4.867 -7.379 1.00 88.88 100 ASN A C 1
ATOM 825 O O . ASN A 1 100 ? 7.743 -5.500 -6.375 1.00 88.88 100 ASN A O 1
ATOM 829 N N . LEU A 1 101 ? 6.157 -4.896 -7.844 1.00 90.19 101 LEU A N 1
ATOM 830 C CA . LEU A 1 101 ? 5.061 -5.574 -7.144 1.00 90.19 101 LEU A CA 1
ATOM 831 C C . LEU A 1 101 ? 4.962 -7.088 -7.410 1.00 90.19 101 LEU A C 1
ATOM 833 O O . LEU A 1 101 ? 4.066 -7.727 -6.865 1.00 90.19 101 LEU A O 1
ATOM 837 N N . VAL A 1 102 ? 5.860 -7.695 -8.198 1.00 84.12 102 VAL A N 1
ATOM 838 C CA . VAL A 1 102 ? 5.785 -9.129 -8.563 1.00 84.12 102 VAL A CA 1
ATOM 839 C C . VAL A 1 102 ? 5.797 -10.060 -7.342 1.00 84.12 102 VAL A C 1
ATOM 841 O O . VAL A 1 102 ? 5.131 -11.092 -7.346 1.00 84.12 102 VAL A O 1
ATOM 844 N N . ASN A 1 103 ? 6.499 -9.684 -6.270 1.00 81.25 103 ASN A N 1
ATOM 845 C CA . ASN A 1 103 ? 6.606 -10.502 -5.055 1.00 81.25 103 ASN A CA 1
ATOM 846 C C . ASN A 1 103 ? 5.493 -10.234 -4.027 1.00 81.25 103 ASN A C 1
ATOM 848 O O . ASN A 1 103 ? 5.462 -10.862 -2.964 1.00 81.25 103 ASN A O 1
ATOM 852 N N . ALA A 1 104 ? 4.587 -9.292 -4.296 1.00 90.19 104 ALA A N 1
ATOM 853 C CA . ALA A 1 104 ? 3.513 -8.971 -3.372 1.00 90.19 104 ALA A CA 1
ATOM 854 C C . ALA A 1 104 ? 2.421 -10.053 -3.441 1.00 90.19 104 ALA A C 1
ATOM 856 O O . ALA A 1 104 ? 1.675 -10.164 -4.404 1.00 90.19 104 ALA A O 1
ATOM 857 N N . GLN A 1 105 ? 2.299 -10.854 -2.382 1.00 92.69 105 GLN A N 1
ATOM 858 C CA . GLN A 1 105 ? 1.414 -12.032 -2.354 1.00 92.69 105 GLN A CA 1
ATOM 859 C C . GLN A 1 105 ? -0.086 -11.704 -2.352 1.00 92.69 105 GLN A C 1
ATOM 861 O O . GLN A 1 105 ? -0.923 -12.584 -2.542 1.00 92.69 105 GLN A O 1
ATOM 866 N N . THR A 1 106 ? -0.439 -10.456 -2.060 1.00 93.88 106 THR A N 1
ATOM 867 C CA . THR A 1 106 ? -1.809 -10.024 -1.761 1.00 93.88 106 THR A CA 1
ATOM 868 C C . THR A 1 106 ? -2.358 -9.011 -2.768 1.00 93.88 106 THR A C 1
ATOM 870 O O . THR A 1 106 ? -3.444 -8.464 -2.575 1.00 93.88 106 THR A O 1
ATOM 873 N N . ILE A 1 107 ? -1.624 -8.779 -3.859 1.00 92.38 107 ILE A N 1
ATOM 874 C CA . ILE A 1 107 ? -2.052 -7.989 -5.013 1.00 92.38 107 ILE A CA 1
ATOM 875 C C . ILE A 1 107 ? -1.575 -8.685 -6.287 1.00 92.38 107 ILE A C 1
ATOM 877 O O . ILE A 1 107 ? -0.538 -9.343 -6.292 1.00 92.38 107 ILE A O 1
ATOM 881 N N . ARG A 1 108 ? -2.326 -8.538 -7.375 1.00 88.94 108 ARG A N 1
ATOM 882 C CA . ARG A 1 108 ? -1.850 -8.892 -8.709 1.00 88.94 108 ARG A CA 1
ATOM 883 C C . ARG A 1 108 ? -1.734 -7.633 -9.535 1.00 88.94 108 ARG A C 1
ATOM 885 O O . ARG A 1 108 ? -2.665 -6.837 -9.606 1.00 88.94 108 ARG A O 1
ATOM 892 N N . LYS A 1 109 ? -0.566 -7.479 -10.137 1.00 87.00 109 LYS A N 1
ATOM 893 C CA . LYS A 1 109 ? -0.296 -6.464 -11.138 1.00 87.00 109 LYS A CA 1
ATOM 894 C C . LYS A 1 109 ? -0.521 -7.110 -12.497 1.00 87.00 109 LYS A C 1
ATOM 896 O O . LYS A 1 109 ? 0.190 -8.046 -12.851 1.00 87.00 109 LYS A O 1
ATOM 901 N N . GLU A 1 110 ? -1.499 -6.609 -13.235 1.00 84.12 110 GLU A N 1
ATOM 902 C CA . GLU A 1 110 ? -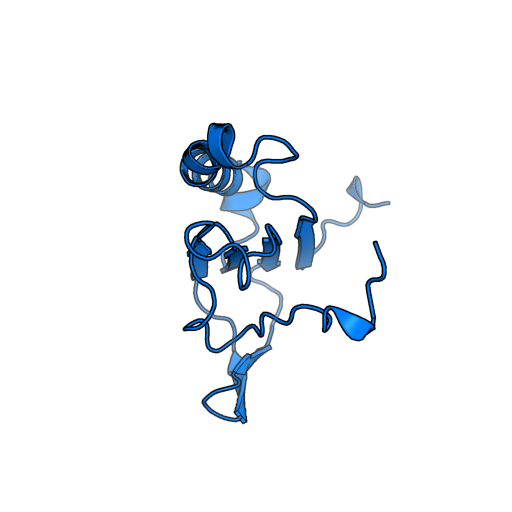1.780 -7.043 -14.599 1.00 84.12 110 GLU A CA 1
ATOM 903 C C . GLU A 1 110 ? -1.783 -5.824 -15.516 1.00 84.12 110 GLU A C 1
ATOM 905 O O . GLU A 1 110 ? -2.295 -4.760 -15.163 1.00 84.12 110 GLU A O 1
ATOM 910 N N . LYS A 1 111 ? -1.170 -5.981 -16.686 1.00 79.69 111 LYS A N 1
ATOM 911 C CA . LYS A 1 111 ? -1.167 -4.986 -17.755 1.00 79.69 111 LYS A CA 1
ATOM 912 C C . LYS A 1 111 ? -1.984 -5.558 -18.900 1.00 79.69 111 LYS A C 1
ATOM 914 O O . LYS A 1 111 ? -1.842 -6.740 -19.215 1.00 79.69 111 LYS A O 1
ATOM 919 N N . TYR A 1 112 ? -2.830 -4.735 -19.511 1.00 79.75 112 TYR A N 1
ATOM 920 C CA . TYR A 1 112 ? -3.572 -5.166 -20.690 1.00 79.75 112 TYR A CA 1
ATOM 921 C C . TYR A 1 112 ? -2.593 -5.608 -21.790 1.00 79.75 112 TYR A C 1
ATOM 923 O O . TYR A 1 112 ? -1.567 -4.945 -21.987 1.00 79.75 112 TYR A O 1
ATOM 931 N N . PRO A 1 113 ? -2.872 -6.716 -22.502 1.00 79.75 113 PRO A N 1
ATOM 932 C CA . PRO A 1 113 ? -2.055 -7.108 -23.643 1.00 79.75 113 PRO A CA 1
ATOM 933 C C . PRO A 1 113 ? -2.034 -5.983 -24.683 1.00 79.75 113 PRO A C 1
ATOM 935 O O . PRO A 1 113 ? -3.071 -5.372 -24.943 1.00 79.75 113 PRO A O 1
ATOM 938 N N . LYS A 1 114 ? -0.869 -5.729 -25.299 1.00 72.50 114 LYS A N 1
ATOM 939 C CA . LYS A 1 114 ? -0.697 -4.647 -26.293 1.00 72.50 114 LYS A CA 1
ATOM 940 C C . LYS A 1 114 ? -1.699 -4.747 -27.449 1.00 72.50 114 LYS A C 1
ATOM 942 O O . LYS A 1 114 ? -2.139 -3.732 -27.965 1.00 72.50 114 LYS A O 1
ATOM 947 N N . GLU A 1 115 ? -2.115 -5.962 -27.795 1.00 78.44 115 GLU A N 1
ATOM 948 C CA . GLU A 1 115 ? -3.126 -6.241 -28.824 1.00 78.44 115 GLU A CA 1
ATOM 949 C C . GLU A 1 115 ? -4.484 -5.562 -28.552 1.00 78.44 115 GLU A C 1
ATOM 951 O O . GLU A 1 115 ? -5.219 -5.268 -29.491 1.00 78.44 115 GLU A O 1
ATOM 956 N N . PHE A 1 116 ? -4.809 -5.270 -27.287 1.00 74.00 116 PHE A N 1
ATOM 957 C CA . PHE A 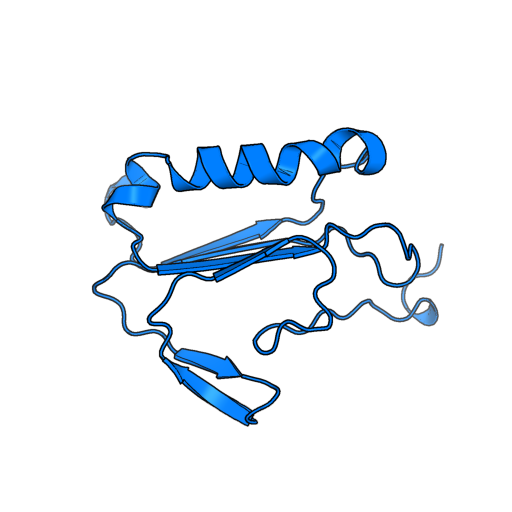1 116 ? -6.034 -4.569 -26.883 1.00 74.00 116 PHE A CA 1
ATOM 958 C C . PHE A 1 116 ? -5.845 -3.054 -26.693 1.00 74.00 116 PHE A C 1
ATOM 960 O O . PHE A 1 116 ? -6.804 -2.357 -26.360 1.00 74.00 116 PHE A O 1
ATOM 967 N N . CYS A 1 117 ? -4.633 -2.533 -26.896 1.00 65.69 117 CYS A N 1
ATOM 968 C CA . CYS A 1 117 ? -4.310 -1.110 -26.796 1.00 65.69 117 CYS A CA 1
ATOM 969 C C . CYS A 1 117 ? -3.654 -0.632 -28.105 1.00 65.69 117 CYS A C 1
ATOM 971 O O . CYS A 1 117 ? -2.433 -0.480 -28.138 1.00 65.69 117 CYS A O 1
ATOM 973 N N . PRO A 1 118 ? -4.436 -0.438 -29.187 1.00 60.28 118 PRO A N 1
ATOM 974 C CA . PRO A 1 118 ? -3.917 0.122 -30.432 1.00 60.28 118 PRO A CA 1
ATOM 975 C C . PRO A 1 118 ? -3.431 1.564 -30.213 1.00 60.28 118 PRO A C 1
ATOM 977 O O . PRO A 1 118 ? -4.097 2.334 -29.517 1.00 60.28 118 PRO A O 1
ATOM 980 N N . GLU A 1 119 ? -2.261 1.885 -30.777 1.00 59.72 119 GLU A N 1
ATOM 981 C CA . GLU A 1 119 ? -1.648 3.227 -30.774 1.00 59.72 119 GLU A CA 1
ATOM 982 C C . GLU A 1 119 ? -2.421 4.242 -31.628 1.00 59.72 119 GLU A C 1
ATOM 984 O O . GLU A 1 119 ? -2.960 3.848 -32.692 1.00 59.72 119 GLU A O 1
#

Secondary structure (DSSP, 8-state):
-TTTS--SEEEEEES-TTGGGHHHHGGGHHHHHHHHHHSHHHHTT--EEEEEEE---S-TTT----EEEEEE-TT---EEEETTTTEEEE--S-EEEEE-GGG-TT-------GGGS--

InterPro domains:
  IPR039737 Type I inositol 1,4,5-trisphosphate 5-phosphatase [PTHR12997] (2-119)

Foldseek 3Di:
DCVVDPDQKDKDKDQAQCPPVLVVRLVCVVVVVVVVCPPCVNVVFFQEKDKAAASACVPVVQGRRIIMIMGGGPPDWDWFQFQVVRDTDTRDHYDHHHHHCPPPRRDDRDDPDVVVVDD

Radius of gyration: 15.91 Å; chains: 1; bounding box: 36×34×46 Å

pLDDT: mean 89.52, std 9.39, range [47.75, 98.06]

Sequence (119 aa):
LVRQHPSDFIALHCQEVGGKDYEKFMHTLDQFLKNFLELPEISSDFTRYRLYFDSDYTSQEAFTALGCVYLIRQNLSVQQWNFTSSSFQAVVNRQIFAGNLVNAQTIRKEKYPKEFCPE